Protein AF-A0A0L6X1M3-F1 (afdb_monomer_lite)

pLDDT: mean 75.82, std 17.22, range [30.22, 93.69]

Foldseek 3Di:
DVVVVVQLQHAWPDKDKDWDADPVRDTDMDIDTHHDPVSDQDDDVSVPVNDDDDQDDCVVCVPSNVVVVVVVVCPVVVVVVVVVVDDD

Sequence (88 aa):
MKEIKEGLFGSCVAYVHTIEFQKRGLPHMHILIFFHCLHRIKDAPDMDSIVSAQIPDPVAQPQLYQVLALFESWIQLLIFVIRLLLPT

Secondary structure (DSSP, 8-state):
-HHHHTTTTS-EEEEEEEEEE-TTS-EEEEEEEEE-GGG---SHHHHHHH----PPPTTT-HHHHHHHHTTTTTHHHHHHHHHHHS--

Radius of gyration: 15.65 Å; chains: 1; bounding box: 34×29×39 Å

Structure (mmCIF, N/CA/C/O backbone):
data_AF-A0A0L6X1M3-F1
#
_entry.id   AF-A0A0L6X1M3-F1
#
loop_
_atom_site.group_PDB
_atom_site.id
_atom_site.type_symbol
_atom_site.label_atom_id
_atom_site.label_alt_id
_atom_site.label_comp_id
_atom_site.label_asym_id
_atom_site.label_entity_id
_atom_site.label_seq_id
_atom_site.pdbx_PDB_ins_code
_atom_site.Cartn_x
_atom_site.Cartn_y
_atom_site.Cartn_z
_atom_site.occupancy
_atom_site.B_iso_or_equiv
_atom_site.auth_seq_id
_atom_site.auth_comp_id
_atom_site.auth_asym_id
_atom_site.auth_atom_id
_atom_site.pdbx_PDB_model_num
ATOM 1 N N . MET A 1 1 ? -10.496 1.628 -6.311 1.00 77.25 1 MET A N 1
ATOM 2 C CA . MET A 1 1 ? -10.510 1.166 -7.727 1.00 77.25 1 MET A CA 1
ATOM 3 C C . MET A 1 1 ? -10.645 2.292 -8.747 1.00 77.25 1 MET A C 1
ATOM 5 O O . MET A 1 1 ? -9.969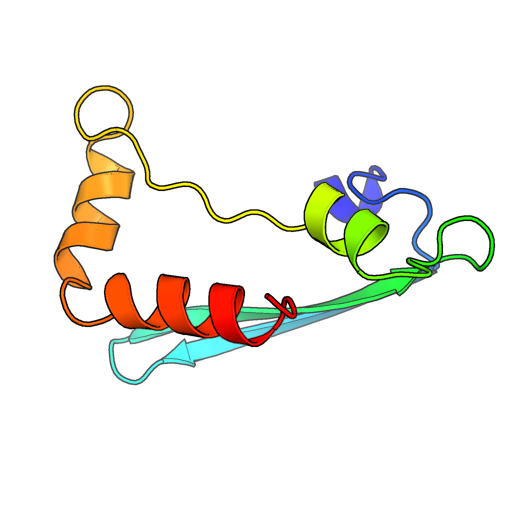 2.218 -9.762 1.00 77.25 1 MET A O 1
ATOM 9 N N . LYS A 1 2 ? -11.490 3.313 -8.520 1.00 85.44 2 LYS A N 1
ATOM 10 C CA . LYS A 1 2 ? -11.625 4.467 -9.430 1.00 85.44 2 LYS A CA 1
ATOM 11 C 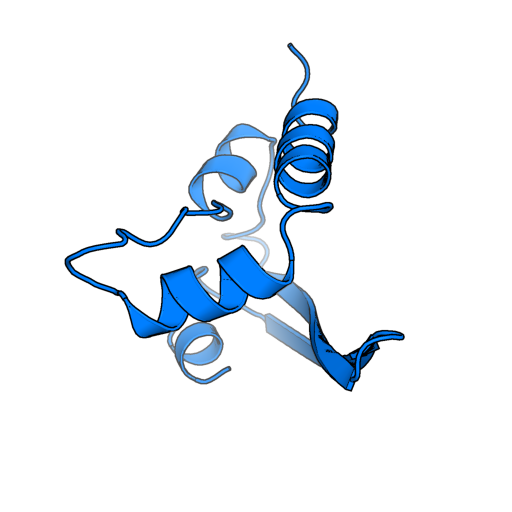C . LYS A 1 2 ? -10.285 5.178 -9.678 1.00 85.44 2 LYS A C 1
ATOM 13 O O . LYS A 1 2 ? -9.872 5.287 -10.819 1.00 85.44 2 LYS A O 1
ATOM 18 N N . GLU A 1 3 ? -9.564 5.509 -8.615 1.00 85.75 3 GLU A N 1
ATOM 19 C CA . GLU A 1 3 ? -8.262 6.193 -8.688 1.00 85.75 3 GLU A CA 1
ATOM 20 C C . GLU A 1 3 ? -7.193 5.385 -9.444 1.00 85.75 3 GLU A C 1
ATOM 22 O O . GLU A 1 3 ? -6.411 5.936 -10.210 1.00 85.75 3 GLU A O 1
ATOM 27 N N . ILE A 1 4 ? -7.205 4.051 -9.310 1.00 84.19 4 ILE A N 1
ATOM 28 C CA . ILE A 1 4 ? -6.316 3.163 -10.078 1.00 84.19 4 ILE A CA 1
ATOM 29 C C . ILE A 1 4 ? -6.604 3.293 -11.581 1.00 84.19 4 ILE A C 1
ATOM 31 O O . ILE A 1 4 ? -5.673 3.364 -12.378 1.00 84.19 4 ILE A O 1
ATOM 35 N N . LYS A 1 5 ? -7.884 3.370 -11.977 1.00 82.56 5 LYS A N 1
ATOM 36 C CA . LYS A 1 5 ? -8.270 3.611 -13.379 1.00 82.56 5 LYS A CA 1
ATOM 37 C C . LYS A 1 5 ? -7.888 5.008 -13.861 1.00 82.56 5 LYS A C 1
ATOM 39 O O . LYS A 1 5 ? -7.591 5.173 -15.037 1.00 82.56 5 LYS A O 1
ATOM 44 N N . GLU A 1 6 ? -7.918 5.991 -12.970 1.00 87.19 6 GLU A N 1
ATOM 45 C CA . GLU A 1 6 ? -7.536 7.378 -13.256 1.00 87.19 6 GLU A CA 1
ATOM 46 C C . GLU A 1 6 ? -6.012 7.575 -13.301 1.00 87.19 6 GLU A C 1
ATOM 48 O O . GLU A 1 6 ? -5.543 8.669 -13.598 1.00 87.19 6 GLU A O 1
ATOM 53 N N . GLY A 1 7 ? -5.234 6.509 -13.083 1.00 83.88 7 GLY A N 1
ATOM 54 C CA . GLY A 1 7 ? -3.788 6.522 -13.259 1.00 83.88 7 GLY A CA 1
ATOM 55 C C . GLY A 1 7 ? -3.012 6.926 -12.011 1.00 83.88 7 GLY A C 1
ATOM 56 O O . GLY A 1 7 ? -1.887 7.394 -12.151 1.00 83.88 7 GLY A O 1
ATOM 57 N N . LEU A 1 8 ? -3.560 6.707 -10.807 1.00 83.75 8 LEU A N 1
ATOM 58 C CA . LEU A 1 8 ? -2.862 6.953 -9.533 1.00 83.75 8 LEU A CA 1
ATOM 59 C C . LEU A 1 8 ? -1.448 6.346 -9.504 1.00 83.75 8 LEU A C 1
ATOM 61 O O . LEU A 1 8 ? -0.518 6.962 -8.998 1.00 83.75 8 LEU A O 1
ATOM 65 N N . PHE A 1 9 ? -1.292 5.154 -10.082 1.00 80.19 9 PHE A N 1
ATOM 66 C CA . PHE A 1 9 ? -0.017 4.438 -10.171 1.00 80.19 9 PHE A CA 1
ATOM 67 C C . PHE A 1 9 ? 0.614 4.495 -11.578 1.00 80.19 9 PHE A C 1
ATOM 69 O O . PHE A 1 9 ? 1.506 3.717 -11.900 1.00 80.19 9 PHE A O 1
ATOM 76 N N . GLY A 1 10 ? 0.131 5.377 -12.457 1.00 84.75 10 GLY A N 1
ATOM 77 C CA . GLY A 1 10 ? 0.491 5.403 -13.875 1.00 84.75 10 GLY A CA 1
ATOM 78 C C . GLY A 1 10 ? -0.338 4.441 -14.737 1.00 84.75 10 GLY A C 1
ATOM 79 O O . GLY A 1 10 ? -1.409 3.972 -14.344 1.00 84.75 10 GLY A O 1
ATOM 80 N N . SER A 1 11 ? 0.132 4.170 -15.963 1.00 86.81 11 SER A N 1
ATOM 81 C CA . SER A 1 11 ? -0.628 3.353 -16.924 1.00 86.81 11 SER A CA 1
ATOM 82 C C . SER A 1 11 ? -0.677 1.882 -16.500 1.00 86.81 11 SER A C 1
ATOM 84 O O . SER A 1 11 ? 0.338 1.178 -16.510 1.00 86.81 11 SER A O 1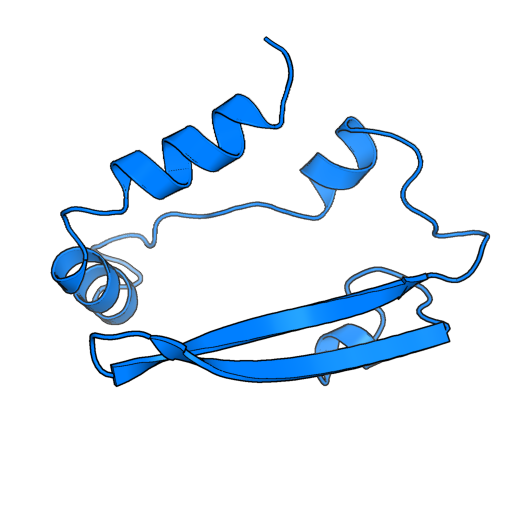
ATOM 86 N N . CYS A 1 12 ? -1.882 1.420 -16.171 1.00 87.25 12 CYS A N 1
ATOM 87 C CA . CYS A 1 12 ? -2.183 0.042 -15.803 1.00 87.25 12 CYS A CA 1
ATOM 88 C C . CYS A 1 12 ? -2.908 -0.669 -16.955 1.00 87.25 12 CYS A C 1
ATOM 90 O O . CYS A 1 12 ? -3.838 -0.121 -17.544 1.00 87.25 12 CYS A O 1
ATOM 92 N N . VAL A 1 13 ? -2.504 -1.902 -17.257 1.00 89.56 13 VAL A N 1
ATOM 93 C CA . VAL A 1 13 ? -3.125 -2.766 -18.276 1.00 89.56 13 VAL A CA 1
ATOM 94 C C . VAL A 1 13 ? -4.331 -3.502 -17.696 1.00 89.56 13 VAL A C 1
ATOM 96 O O . VAL A 1 13 ? -5.353 -3.652 -18.359 1.00 89.56 13 VAL A O 1
ATOM 99 N N . ALA A 1 14 ? -4.219 -3.960 -16.449 1.00 89.94 14 ALA A N 1
ATOM 100 C CA . ALA A 1 14 ? -5.274 -4.680 -15.748 1.00 89.94 14 ALA A CA 1
ATOM 101 C C . ALA A 1 14 ? -5.084 -4.582 -14.230 1.00 89.94 14 ALA A C 1
ATOM 103 O O . ALA A 1 14 ? -4.014 -4.219 -13.742 1.00 89.94 14 ALA A O 1
ATOM 104 N N . TYR A 1 15 ? -6.114 -4.950 -13.476 1.00 90.06 15 TYR A N 1
ATOM 105 C CA . TYR A 1 15 ? -6.018 -5.173 -12.038 1.00 90.06 15 TYR A CA 1
ATOM 106 C C . TYR A 1 15 ? -7.034 -6.236 -11.609 1.00 90.06 15 TYR A C 1
ATOM 108 O O . TYR A 1 15 ? -8.083 -6.402 -12.235 1.00 90.06 15 TYR A O 1
ATOM 116 N N . VAL A 1 16 ? -6.749 -6.924 -10.512 1.00 91.31 16 VAL A N 1
ATOM 117 C CA . VAL A 1 16 ? -7.660 -7.861 -9.844 1.00 91.31 16 VAL A CA 1
ATOM 118 C C . VAL A 1 16 ? -7.660 -7.516 -8.363 1.00 91.31 16 VAL A C 1
ATOM 120 O O . VAL A 1 16 ? -6.623 -7.151 -7.819 1.00 91.31 16 VAL A O 1
ATOM 123 N N . HIS A 1 17 ? -8.815 -7.588 -7.708 1.00 91.56 17 HIS A N 1
ATOM 124 C CA . HIS A 1 17 ? -8.889 -7.391 -6.265 1.00 91.56 17 HIS A CA 1
ATOM 125 C C . HIS A 1 17 ? -9.871 -8.367 -5.634 1.00 91.56 17 HIS A C 1
ATOM 127 O O . HIS A 1 17 ? -10.860 -8.754 -6.260 1.00 91.56 17 HIS A O 1
ATOM 133 N N . THR A 1 18 ? -9.592 -8.739 -4.395 1.00 91.31 18 THR A N 1
ATOM 134 C CA . THR A 1 18 ? -10.449 -9.573 -3.556 1.00 91.31 18 THR A CA 1
ATOM 135 C C . THR A 1 18 ? -10.533 -8.949 -2.171 1.00 91.31 18 THR A C 1
ATOM 137 O O . THR A 1 18 ? -9.577 -8.338 -1.690 1.00 91.31 18 THR A O 1
ATOM 140 N N . ILE A 1 19 ? -11.704 -9.057 -1.546 1.00 89.31 19 ILE A N 1
ATOM 141 C CA . ILE A 1 19 ? -11.929 -8.631 -0.164 1.00 89.31 19 ILE A CA 1
ATOM 142 C C . ILE A 1 19 ? -12.197 -9.892 0.645 1.00 89.31 19 ILE A C 1
ATOM 144 O O . ILE A 1 19 ? -13.145 -10.624 0.368 1.00 89.31 19 ILE A O 1
ATOM 148 N N . GLU A 1 20 ? -11.361 -10.131 1.642 1.00 89.38 20 GLU A N 1
ATOM 149 C CA . GLU A 1 20 ? -11.450 -11.257 2.562 1.00 89.38 20 GLU A CA 1
ATOM 150 C C . GLU A 1 20 ? -11.633 -10.738 3.983 1.00 89.38 20 GLU A C 1
ATOM 152 O O . GLU A 1 20 ? -11.088 -9.704 4.351 1.00 89.38 20 GLU A O 1
ATOM 157 N N . PHE A 1 21 ? -12.394 -11.445 4.811 1.00 82.00 21 PHE A N 1
ATOM 158 C CA . PHE A 1 21 ? -12.580 -11.044 6.201 1.00 82.00 21 PHE A CA 1
ATOM 159 C C . PHE A 1 21 ? -11.534 -11.722 7.085 1.00 82.00 21 PHE A C 1
ATOM 161 O O . PHE A 1 21 ? -11.465 -12.949 7.156 1.00 82.00 21 PHE A O 1
ATOM 168 N N . GLN A 1 22 ? -10.722 -10.929 7.786 1.00 78.75 22 GLN A N 1
ATOM 169 C CA . GLN A 1 22 ? -9.783 -11.468 8.772 1.00 78.75 22 GLN A CA 1
ATOM 170 C C . GLN A 1 22 ? -10.537 -12.046 9.978 1.00 78.75 22 GLN A C 1
ATOM 172 O O . GLN A 1 22 ? -11.702 -11.732 10.209 1.00 78.75 22 GLN A O 1
ATOM 177 N N . LYS A 1 23 ? -9.855 -12.844 10.817 1.00 74.75 23 LYS A N 1
ATOM 178 C CA . LYS A 1 23 ? -10.433 -13.511 12.009 1.00 74.75 23 LYS A CA 1
ATOM 179 C C . LYS A 1 23 ? -11.192 -12.583 12.978 1.00 74.75 23 LYS A C 1
ATOM 181 O O . LYS A 1 23 ? -11.943 -13.072 13.811 1.00 74.75 23 LYS A O 1
ATOM 186 N N . ARG A 1 24 ? -10.988 -11.263 12.892 1.00 76.75 24 ARG A N 1
ATOM 187 C CA . ARG A 1 24 ? -11.669 -10.232 13.696 1.00 76.75 24 ARG A CA 1
ATOM 188 C C . ARG A 1 24 ? -12.777 -9.484 12.935 1.00 76.75 24 ARG A C 1
ATOM 190 O O . ARG A 1 24 ? -13.200 -8.424 13.374 1.00 76.75 24 ARG A O 1
ATOM 197 N N . GLY A 1 25 ? -13.229 -10.011 11.797 1.00 78.06 25 GLY A N 1
ATOM 198 C CA . GLY A 1 25 ? -14.351 -9.469 11.027 1.00 78.06 25 GLY A CA 1
ATOM 199 C C . GLY A 1 25 ? -14.041 -8.196 10.239 1.00 78.06 25 GLY A C 1
ATOM 200 O O . GLY A 1 25 ? -14.963 -7.587 9.705 1.00 78.06 25 GLY A O 1
ATOM 201 N N . LEU A 1 26 ? -12.771 -7.792 10.139 1.00 77.19 26 LEU A N 1
ATOM 202 C CA . LEU A 1 26 ? -12.393 -6.671 9.287 1.00 77.19 26 LEU A CA 1
ATOM 203 C C . LEU A 1 26 ? -12.189 -7.102 7.833 1.00 77.19 26 LEU A C 1
ATOM 205 O O . LEU A 1 26 ? -11.558 -8.139 7.601 1.00 77.19 26 LEU A O 1
ATOM 209 N N . PRO A 1 27 ? -12.636 -6.281 6.866 1.00 82.12 27 PRO A N 1
ATOM 210 C CA . PRO A 1 27 ? -12.297 -6.479 5.471 1.00 82.12 27 PRO A CA 1
ATOM 211 C C . PRO A 1 27 ? -10.798 -6.222 5.260 1.00 82.12 27 PRO A C 1
ATOM 213 O O . PRO A 1 27 ? -10.265 -5.174 5.617 1.00 82.12 27 PRO A O 1
ATOM 216 N N . HIS A 1 28 ? -10.126 -7.188 4.654 1.00 82.81 28 HIS A N 1
ATOM 217 C CA . HIS A 1 28 ? -8.753 -7.131 4.187 1.00 82.81 28 HIS A CA 1
ATOM 218 C C . HIS A 1 28 ? -8.758 -7.289 2.675 1.00 82.81 28 HIS A C 1
ATOM 220 O O . HIS A 1 28 ? -9.368 -8.207 2.132 1.00 82.81 28 HIS A O 1
ATOM 226 N N . MET A 1 29 ? -8.114 -6.356 1.988 1.00 86.06 29 MET A N 1
ATOM 227 C CA . MET A 1 29 ? -8.171 -6.277 0.539 1.00 86.06 29 MET A CA 1
ATOM 228 C C . MET A 1 29 ? -6.832 -6.699 -0.053 1.00 86.06 29 MET A C 1
ATOM 230 O O . MET A 1 29 ? -5.806 -6.085 0.231 1.00 86.06 29 MET A O 1
ATOM 234 N N . HIS A 1 30 ? -6.856 -7.706 -0.919 1.00 85.25 30 HIS A N 1
ATOM 235 C CA . HIS A 1 30 ? -5.732 -8.043 -1.782 1.00 85.25 30 HIS A CA 1
ATOM 236 C C . HIS A 1 30 ? -5.955 -7.369 -3.136 1.00 85.25 30 HIS A C 1
ATOM 238 O O . HIS A 1 30 ? -7.011 -7.543 -3.742 1.00 85.25 30 HIS A O 1
ATOM 244 N N . ILE A 1 31 ? -4.983 -6.592 -3.616 1.00 87.50 31 ILE A N 1
ATOM 245 C CA . ILE A 1 31 ? -5.018 -5.975 -4.949 1.00 87.50 31 ILE A CA 1
ATOM 246 C C . ILE A 1 31 ? -3.774 -6.414 -5.715 1.00 87.50 31 ILE A C 1
ATOM 248 O O . ILE A 1 31 ? -2.657 -6.267 -5.228 1.00 87.50 31 ILE A O 1
ATOM 252 N N . LEU A 1 32 ? -3.977 -6.901 -6.935 1.00 89.06 32 LEU A N 1
ATOM 253 C CA . LEU A 1 32 ? -2.933 -7.138 -7.920 1.00 89.06 32 LEU A CA 1
ATOM 254 C C . LEU A 1 32 ? -3.095 -6.144 -9.072 1.00 89.06 32 LEU A C 1
ATOM 256 O O . LEU A 1 32 ? -4.180 -6.035 -9.644 1.00 89.06 32 LEU A O 1
ATOM 260 N N . ILE A 1 33 ? -2.027 -5.428 -9.420 1.00 87.50 33 ILE A N 1
ATOM 261 C CA . ILE A 1 33 ? -2.012 -4.420 -10.489 1.00 87.50 33 ILE A CA 1
ATOM 262 C C . ILE A 1 33 ? -0.996 -4.842 -11.551 1.00 87.50 33 ILE A C 1
ATOM 264 O O . ILE A 1 33 ? 0.149 -5.160 -11.236 1.00 87.50 33 ILE A O 1
ATOM 268 N N . PHE A 1 34 ? -1.412 -4.834 -12.816 1.00 88.00 34 PHE A N 1
ATOM 269 C CA . PHE A 1 34 ? -0.566 -5.132 -13.967 1.00 88.00 34 PHE A CA 1
ATOM 270 C C . PHE A 1 34 ? -0.201 -3.827 -14.676 1.00 88.00 34 PHE A C 1
ATOM 272 O O . PHE A 1 34 ? -1.053 -3.199 -15.304 1.00 88.00 34 PHE A O 1
ATOM 279 N N . PHE A 1 35 ? 1.063 -3.418 -14.583 1.00 87.06 35 PHE A N 1
ATOM 280 C CA . PHE A 1 35 ? 1.562 -2.183 -15.189 1.00 87.06 35 PHE A CA 1
ATOM 281 C C . PHE A 1 35 ? 1.868 -2.335 -16.679 1.00 87.06 35 PHE A C 1
ATOM 283 O O . PHE A 1 35 ? 2.322 -3.387 -17.136 1.00 87.06 35 PHE A O 1
ATOM 290 N N . HIS A 1 36 ? 1.683 -1.253 -17.439 1.00 87.06 36 HIS A N 1
ATOM 291 C CA . HIS A 1 36 ? 2.242 -1.154 -18.784 1.00 87.06 36 HIS A CA 1
ATOM 292 C C . HIS A 1 36 ? 3.776 -1.162 -18.704 1.00 87.06 36 HIS A C 1
ATOM 294 O O . HIS A 1 36 ? 4.351 -0.611 -17.767 1.00 87.06 36 HIS A O 1
ATOM 300 N N . CYS A 1 37 ? 4.462 -1.745 -19.693 1.00 81.94 37 CYS A N 1
ATOM 301 C CA . CYS A 1 37 ? 5.917 -1.961 -19.659 1.00 81.94 37 CYS A CA 1
ATOM 302 C C . CYS A 1 37 ? 6.746 -0.688 -19.396 1.00 81.94 37 CYS A C 1
ATOM 304 O O . CYS A 1 37 ? 7.806 -0.766 -18.779 1.00 81.94 37 CYS A O 1
ATOM 306 N N . LEU A 1 38 ? 6.239 0.474 -19.818 1.00 81.69 38 LEU A N 1
ATOM 307 C CA . LEU A 1 38 ? 6.866 1.784 -19.610 1.00 81.69 38 LEU A CA 1
ATOM 308 C C . LEU A 1 38 ? 6.763 2.308 -18.166 1.00 81.69 38 LEU A C 1
ATOM 310 O O . LEU A 1 38 ? 7.618 3.082 -17.755 1.00 81.69 38 LEU A O 1
ATOM 314 N N . HIS A 1 39 ? 5.758 1.870 -17.402 1.00 77.94 39 HIS A N 1
ATOM 315 C CA . HIS A 1 39 ? 5.509 2.276 -16.010 1.00 77.94 39 HIS A CA 1
ATOM 316 C C . HIS A 1 39 ? 5.709 1.118 -15.027 1.00 77.94 39 HIS A C 1
ATOM 318 O O . HIS A 1 39 ? 5.176 1.121 -13.921 1.00 77.94 39 HIS A O 1
ATOM 324 N N . ARG A 1 40 ? 6.434 0.077 -15.446 1.00 80.56 40 ARG A N 1
ATOM 325 C CA . ARG A 1 40 ? 6.743 -1.050 -14.573 1.00 80.56 40 ARG A CA 1
ATOM 326 C C . ARG A 1 40 ? 7.717 -0.591 -13.490 1.00 80.56 40 ARG A C 1
ATOM 328 O O . ARG A 1 40 ? 8.750 -0.025 -13.829 1.00 80.56 40 ARG A O 1
ATOM 335 N N . ILE A 1 41 ? 7.404 -0.917 -12.239 1.00 81.81 41 ILE A N 1
ATOM 336 C CA . ILE A 1 41 ? 8.293 -0.781 -11.077 1.00 81.81 41 ILE A CA 1
ATOM 337 C C . ILE A 1 41 ? 9.550 -1.625 -11.329 1.00 81.81 41 ILE A C 1
ATOM 339 O O . ILE A 1 41 ? 9.427 -2.816 -11.642 1.00 81.81 41 ILE A O 1
ATOM 343 N N . LYS A 1 42 ? 10.741 -1.020 -11.285 1.00 83.75 42 LYS A N 1
ATOM 344 C CA . LYS A 1 42 ? 11.990 -1.698 -11.682 1.00 83.75 42 LYS A CA 1
ATOM 345 C C . LYS A 1 42 ? 12.839 -2.115 -10.494 1.00 83.75 42 LYS A C 1
ATOM 347 O O . LYS A 1 42 ? 13.510 -3.142 -10.581 1.00 83.75 42 LYS A O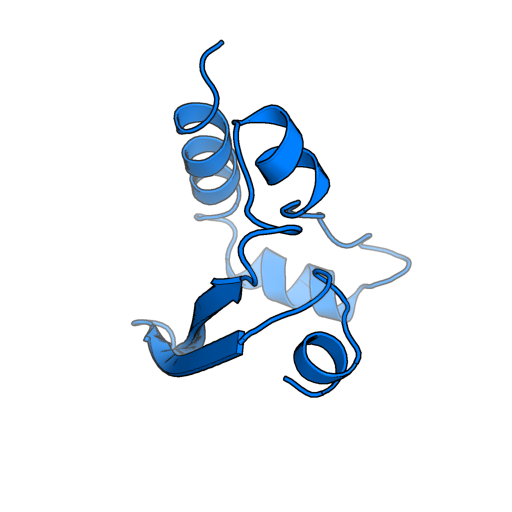 1
ATOM 352 N N . ASP A 1 43 ? 12.806 -1.340 -9.420 1.00 84.81 43 ASP A N 1
ATOM 353 C CA . ASP A 1 43 ? 13.655 -1.517 -8.252 1.00 84.81 43 ASP A CA 1
ATOM 354 C C . ASP A 1 43 ? 12.925 -1.167 -6.941 1.00 84.81 43 ASP A C 1
ATOM 356 O O . ASP A 1 43 ? 11.743 -0.815 -6.925 1.00 84.81 43 ASP A O 1
ATOM 360 N N . ALA A 1 44 ? 13.618 -1.364 -5.817 1.00 82.50 44 ALA A N 1
ATOM 361 C CA . ALA A 1 44 ? 13.071 -1.090 -4.491 1.00 82.50 44 ALA A CA 1
ATOM 362 C C . ALA A 1 44 ? 12.754 0.407 -4.263 1.00 82.50 44 ALA A C 1
ATOM 364 O O . ALA A 1 44 ? 11.666 0.686 -3.765 1.00 82.50 44 ALA A O 1
ATOM 365 N N . PRO A 1 45 ? 13.600 1.372 -4.681 1.00 86.00 45 PRO A N 1
ATOM 366 C CA . PRO A 1 45 ? 13.269 2.795 -4.570 1.00 86.00 45 PRO A CA 1
ATOM 367 C C . PRO A 1 45 ? 11.997 3.203 -5.324 1.00 86.00 45 PRO A C 1
ATOM 369 O O . PRO A 1 45 ? 11.187 3.961 -4.785 1.00 86.00 45 PRO A O 1
ATOM 372 N N . ASP A 1 46 ? 11.785 2.684 -6.541 1.00 83.00 46 ASP A N 1
ATOM 373 C CA . ASP A 1 46 ? 10.539 2.904 -7.283 1.00 83.00 46 ASP A CA 1
ATOM 374 C C . ASP A 1 46 ? 9.333 2.416 -6.462 1.00 83.00 46 ASP A C 1
ATOM 376 O O . ASP A 1 46 ? 8.319 3.109 -6.363 1.00 83.00 46 ASP A O 1
ATOM 380 N N . MET A 1 47 ? 9.448 1.241 -5.836 1.00 82.62 47 MET A N 1
ATOM 381 C CA . MET A 1 47 ? 8.393 0.668 -4.998 1.00 82.62 47 MET A CA 1
ATOM 382 C C . MET A 1 47 ? 8.118 1.505 -3.741 1.00 82.62 47 MET A C 1
ATOM 384 O O . MET A 1 47 ? 6.957 1.784 -3.436 1.00 82.62 47 MET A O 1
ATOM 388 N N . ASP A 1 48 ? 9.162 1.953 -3.048 1.00 83.88 48 ASP A N 1
ATOM 389 C CA . ASP A 1 48 ? 9.041 2.777 -1.837 1.00 83.88 48 ASP A CA 1
ATOM 390 C C . ASP A 1 48 ? 8.379 4.128 -2.108 1.00 83.88 48 ASP A C 1
ATOM 392 O O . ASP A 1 48 ? 7.675 4.670 -1.256 1.00 83.88 48 ASP A O 1
ATOM 396 N N . SER A 1 49 ? 8.559 4.669 -3.316 1.00 82.81 49 SER A N 1
ATOM 397 C CA . SER A 1 49 ? 7.883 5.901 -3.731 1.00 82.81 49 SER A CA 1
ATOM 398 C C . SER A 1 49 ? 6.371 5.726 -3.928 1.00 82.81 49 SER A C 1
ATOM 400 O O . SER A 1 49 ? 5.613 6.691 -3.828 1.00 82.81 49 SER A O 1
ATOM 402 N N . ILE A 1 50 ? 5.926 4.495 -4.199 1.00 79.56 50 ILE A N 1
ATOM 403 C CA . ILE A 1 50 ? 4.539 4.163 -4.538 1.00 79.56 50 ILE A CA 1
ATOM 404 C C . ILE A 1 50 ? 3.771 3.670 -3.312 1.00 79.56 50 ILE A C 1
ATOM 406 O O . ILE A 1 50 ? 2.587 3.980 -3.153 1.00 79.56 50 ILE A O 1
ATOM 410 N N . VAL A 1 51 ? 4.420 2.887 -2.450 1.00 82.44 51 VAL A N 1
ATOM 411 C CA . VAL A 1 51 ? 3.782 2.269 -1.289 1.00 82.44 51 VAL A CA 1
ATOM 412 C C . VAL A 1 51 ? 4.342 2.856 -0.009 1.00 82.44 51 VAL A C 1
ATOM 414 O O . VAL A 1 51 ? 5.499 2.672 0.341 1.00 82.44 51 VAL A O 1
ATOM 417 N N . SER A 1 52 ? 3.463 3.507 0.743 1.00 80.88 52 SER A N 1
ATOM 418 C CA . SER A 1 52 ? 3.752 3.974 2.091 1.00 80.88 52 SER A CA 1
ATOM 419 C C . SER A 1 52 ? 2.600 3.622 3.026 1.00 80.88 52 SER A C 1
ATOM 421 O O . SER A 1 52 ? 1.449 3.486 2.607 1.00 80.88 52 SER A O 1
ATOM 423 N N . ALA A 1 53 ? 2.916 3.464 4.308 1.00 79.94 53 ALA A N 1
ATOM 424 C CA . ALA A 1 53 ? 1.928 3.351 5.370 1.00 79.94 53 ALA A CA 1
ATOM 425 C C . ALA A 1 53 ? 2.038 4.593 6.257 1.00 79.94 53 ALA A C 1
ATOM 427 O O . ALA A 1 53 ? 3.119 4.906 6.754 1.00 79.94 53 ALA A O 1
ATOM 428 N N . GLN A 1 54 ? 0.928 5.302 6.452 1.00 79.56 54 GLN A N 1
ATOM 429 C CA . GLN A 1 54 ? 0.870 6.464 7.336 1.00 79.56 54 GLN A CA 1
ATOM 430 C C . GLN A 1 54 ? 0.063 6.125 8.583 1.00 79.56 54 GLN A C 1
ATOM 432 O O . GLN A 1 54 ? -0.985 5.481 8.503 1.00 79.56 54 GLN A O 1
ATOM 437 N N . ILE A 1 55 ? 0.561 6.574 9.734 1.00 83.00 55 ILE A N 1
ATOM 438 C CA . ILE A 1 55 ? -0.196 6.536 10.980 1.00 83.00 55 ILE A CA 1
ATOM 439 C C . ILE A 1 55 ? -1.081 7.801 11.001 1.00 83.00 55 ILE A C 1
ATOM 441 O O . ILE A 1 55 ? -0.543 8.903 10.897 1.00 83.00 55 ILE A O 1
ATOM 445 N N . PRO A 1 56 ? -2.413 7.665 11.101 1.00 85.06 56 PRO A N 1
ATOM 446 C CA . PRO A 1 56 ? -3.366 8.758 11.246 1.00 85.06 56 PRO A CA 1
ATOM 447 C C . PRO A 1 56 ? -3.023 9.644 12.435 1.00 85.06 56 PRO A C 1
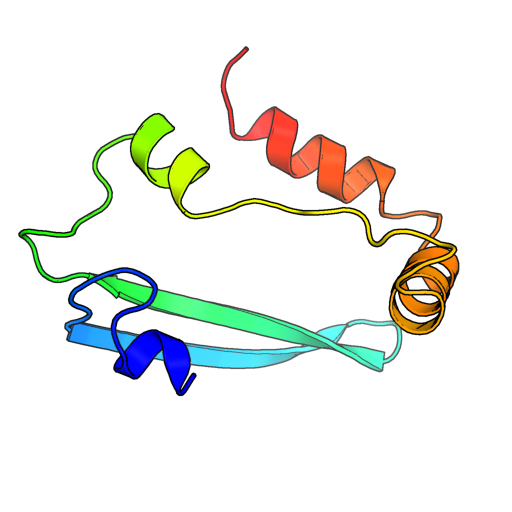ATOM 449 O O . PRO A 1 56 ? -2.621 9.154 13.490 1.00 85.06 56 PRO A O 1
ATOM 452 N N . ASP A 1 57 ? -3.259 10.942 12.289 1.00 87.56 57 ASP A N 1
ATOM 453 C CA . ASP A 1 57 ? -3.116 11.876 13.397 1.00 87.56 57 ASP A CA 1
ATOM 454 C C . ASP A 1 57 ? -4.310 11.745 14.369 1.00 87.56 57 ASP A C 1
ATOM 456 O O . ASP A 1 57 ? -5.464 11.796 13.928 1.00 87.56 57 ASP A O 1
ATOM 460 N N . PRO A 1 58 ? -4.078 11.592 15.684 1.00 87.81 58 PRO A N 1
ATOM 461 C CA . PRO A 1 58 ? -5.149 11.387 16.659 1.00 87.81 58 PRO A CA 1
ATOM 462 C C . PRO A 1 58 ? -6.079 12.597 16.827 1.00 87.81 58 PRO A C 1
ATOM 464 O O . PRO A 1 58 ? -7.207 12.428 17.288 1.00 87.81 58 PRO A O 1
ATOM 467 N N . VAL A 1 59 ? -5.632 13.804 16.468 1.00 93.38 59 VAL A N 1
ATOM 468 C CA . VAL A 1 59 ? -6.394 15.054 16.613 1.00 93.38 59 VAL A CA 1
ATOM 469 C C . VAL A 1 59 ? -7.120 15.401 15.314 1.00 93.38 59 VAL A C 1
ATOM 471 O O . VAL A 1 59 ? -8.310 15.708 15.339 1.00 93.38 59 VAL A O 1
ATOM 474 N N . ALA A 1 60 ? -6.435 15.330 14.173 1.00 93.69 60 ALA A N 1
ATOM 475 C CA . ALA A 1 60 ? -6.996 15.659 12.864 1.00 93.69 60 ALA A CA 1
ATOM 476 C C . ALA A 1 60 ? -7.835 14.515 12.270 1.00 93.69 60 ALA A C 1
ATOM 478 O O . ALA A 1 60 ? -8.758 14.771 11.498 1.00 93.69 60 ALA A O 1
ATOM 479 N N . GLN A 1 61 ? -7.538 13.257 12.618 1.00 90.19 61 GLN A N 1
ATOM 480 C CA . GLN A 1 61 ? -8.207 12.059 12.093 1.00 90.19 61 GLN A CA 1
ATOM 481 C C . GLN A 1 61 ? -8.609 11.077 13.215 1.00 90.19 61 GLN A C 1
ATOM 483 O O . GLN A 1 61 ? -8.257 9.891 13.172 1.00 90.19 61 GLN A O 1
ATOM 488 N N . PRO A 1 62 ? -9.403 11.518 14.211 1.00 89.69 62 PRO A N 1
ATOM 489 C CA . PRO A 1 62 ? -9.680 10.739 15.419 1.00 89.69 62 PRO A CA 1
ATOM 490 C C . PRO A 1 62 ? -10.383 9.405 15.137 1.00 89.69 62 PRO A C 1
ATOM 492 O O . PRO A 1 62 ? -10.120 8.416 15.813 1.00 89.69 62 PRO A O 1
ATOM 495 N N . GLN A 1 63 ? -11.244 9.340 14.115 1.00 86.62 63 GLN A N 1
ATOM 496 C CA . GLN A 1 63 ? -11.944 8.104 13.746 1.00 86.62 63 GLN A CA 1
ATOM 497 C C . GLN A 1 63 ? -10.988 7.043 13.188 1.00 86.62 63 GLN A C 1
ATOM 499 O O . GLN A 1 63 ? -11.069 5.876 13.564 1.00 86.62 63 GLN A O 1
ATOM 504 N N . LEU A 1 64 ? -10.055 7.442 12.317 1.00 82.12 64 LEU A N 1
ATOM 505 C CA . LEU A 1 64 ? -9.089 6.516 11.724 1.00 82.12 64 LEU A CA 1
ATOM 506 C C . LEU A 1 64 ? -8.061 6.058 12.768 1.00 82.12 64 LEU A C 1
ATOM 508 O O . LEU A 1 64 ? -7.695 4.883 12.808 1.00 82.12 64 LEU A O 1
ATOM 512 N N . TYR A 1 65 ? -7.674 6.960 13.673 1.00 84.62 65 TYR A N 1
ATOM 513 C CA . TYR A 1 65 ? -6.842 6.628 14.825 1.00 84.62 65 TYR A CA 1
ATOM 514 C C . TYR A 1 65 ? -7.533 5.643 15.782 1.00 84.62 65 TYR A C 1
ATOM 516 O O . TYR A 1 65 ? -6.911 4.680 16.222 1.00 84.62 65 TYR A O 1
ATOM 524 N N . GLN A 1 66 ? -8.832 5.816 16.061 1.00 83.06 66 GLN A N 1
ATOM 525 C CA . GLN A 1 66 ? -9.606 4.870 16.877 1.00 83.06 66 GLN A CA 1
ATOM 526 C C . GLN A 1 66 ? -9.659 3.476 16.259 1.00 83.06 66 GLN A C 1
ATOM 528 O O . GLN A 1 66 ? -9.508 2.493 16.980 1.00 83.06 66 GLN A O 1
ATOM 533 N N . VAL A 1 67 ? -9.834 3.377 14.936 1.00 79.12 67 VAL A N 1
ATOM 534 C CA . VAL A 1 67 ? -9.774 2.082 14.249 1.00 79.12 67 VAL A CA 1
ATOM 535 C C . VAL A 1 67 ? -8.428 1.423 14.520 1.00 79.12 67 VAL A C 1
ATOM 537 O O . VAL A 1 67 ? -8.424 0.278 14.945 1.00 79.12 67 VAL A O 1
ATOM 540 N N . LEU A 1 68 ? -7.306 2.135 14.381 1.00 75.06 68 LEU A N 1
ATOM 541 C CA . LEU A 1 68 ? -5.979 1.581 14.684 1.00 75.06 68 LEU A CA 1
ATOM 542 C C . LEU A 1 68 ? -5.773 1.204 16.151 1.00 75.06 68 LEU A C 1
ATOM 544 O O . LEU A 1 68 ? -5.160 0.171 16.419 1.00 75.06 68 LEU A O 1
ATOM 548 N N . ALA A 1 69 ? -6.299 1.990 17.089 1.00 72.38 69 ALA A N 1
ATOM 549 C CA . ALA A 1 69 ? -6.235 1.687 18.518 1.00 72.38 69 ALA A CA 1
ATOM 550 C C . ALA A 1 69 ? -6.979 0.382 18.871 1.00 72.38 69 ALA A 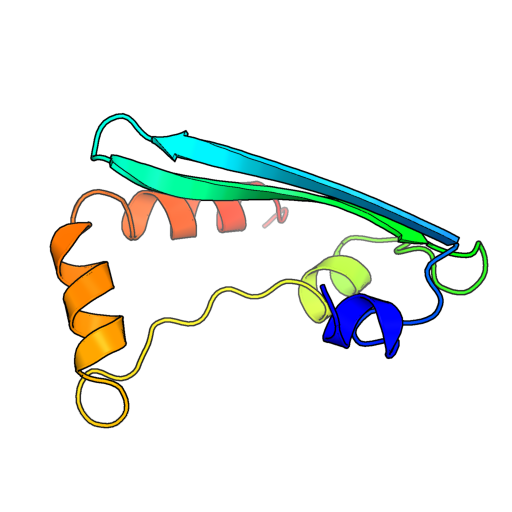C 1
ATOM 552 O O . ALA A 1 69 ? -6.650 -0.287 19.842 1.00 72.38 69 ALA A O 1
ATOM 553 N N . LEU A 1 70 ? -7.931 -0.074 18.052 1.00 70.25 70 LEU A N 1
ATOM 554 C CA . LEU A 1 70 ? -8.541 -1.403 18.214 1.00 70.25 70 LEU A CA 1
ATOM 555 C C . LEU A 1 70 ? -7.598 -2.557 17.791 1.00 70.25 70 LEU A C 1
ATOM 557 O O . LEU A 1 70 ? -7.882 -3.726 18.069 1.00 70.25 70 LEU A O 1
ATOM 561 N N . PHE A 1 71 ? -6.463 -2.252 17.149 1.00 65.19 71 PHE A N 1
ATOM 562 C CA . PHE A 1 71 ? -5.465 -3.205 16.640 1.00 65.19 71 PHE A CA 1
ATOM 563 C C . PHE A 1 71 ? -4.099 -3.102 17.334 1.00 65.19 71 PHE A C 1
ATOM 565 O O . PHE A 1 71 ? -3.125 -3.594 16.762 1.00 65.19 71 PHE A O 1
ATOM 572 N N . GLU A 1 72 ? -4.005 -2.539 18.551 1.00 55.81 72 GLU A N 1
ATOM 573 C CA . GLU A 1 72 ? -2.740 -2.210 19.257 1.00 55.81 72 GLU A CA 1
ATOM 574 C C . GLU A 1 72 ? -1.651 -3.307 19.245 1.00 55.81 72 GLU A C 1
ATOM 576 O O . GLU A 1 72 ? -0.467 -2.994 19.330 1.00 55.81 72 GLU A O 1
ATOM 581 N N . SER A 1 73 ? -1.993 -4.590 19.060 1.00 50.88 73 SER A N 1
ATOM 582 C CA . SER A 1 73 ? -1.008 -5.681 18.962 1.00 50.88 73 SER A CA 1
ATOM 583 C C . SER A 1 73 ? -0.356 -5.882 17.580 1.00 50.88 73 SER A C 1
ATOM 585 O O . SER A 1 73 ? 0.486 -6.767 17.454 1.00 50.88 73 SER A O 1
ATOM 587 N N . TRP A 1 74 ? -0.742 -5.142 16.533 1.00 52.06 74 TRP A N 1
ATOM 588 C CA . TRP A 1 74 ? -0.279 -5.377 15.149 1.00 52.06 74 TRP A CA 1
ATOM 589 C C . TRP A 1 74 ? 0.451 -4.199 14.507 1.00 52.06 74 TRP A C 1
ATOM 591 O O . TRP A 1 74 ? 1.139 -4.406 13.511 1.00 52.06 74 TRP A O 1
ATOM 601 N N . ILE A 1 75 ? 0.373 -2.990 15.072 1.00 51.75 75 ILE A N 1
ATOM 602 C CA . ILE A 1 75 ? 1.064 -1.811 14.515 1.00 51.75 75 ILE A CA 1
ATOM 603 C C . ILE A 1 75 ? 2.583 -2.033 14.517 1.00 51.75 75 ILE A C 1
ATOM 605 O O . ILE A 1 75 ? 3.250 -1.759 13.522 1.00 51.75 75 ILE A O 1
ATOM 609 N N . GLN A 1 76 ? 3.124 -2.645 15.577 1.00 48.22 76 GLN A N 1
ATOM 610 C CA . GLN A 1 76 ? 4.533 -3.042 15.603 1.00 48.22 76 GLN A CA 1
ATOM 611 C C . GLN A 1 76 ? 4.860 -4.122 14.563 1.00 48.22 76 GLN A C 1
ATOM 613 O O . GLN A 1 76 ? 5.939 -4.084 13.982 1.00 48.22 76 GLN A O 1
ATOM 618 N N . LEU A 1 77 ? 3.934 -5.044 14.275 1.00 44.84 77 LEU A N 1
ATOM 619 C CA . LEU A 1 77 ? 4.150 -6.115 13.301 1.00 44.84 77 LEU A CA 1
ATOM 620 C C . LEU A 1 77 ? 4.100 -5.600 11.853 1.00 44.84 77 LEU A C 1
ATOM 622 O O . LEU A 1 77 ? 4.909 -6.020 11.035 1.00 44.84 77 LEU A O 1
ATOM 626 N N . LEU A 1 78 ? 3.204 -4.658 11.540 1.00 47.41 78 LEU A N 1
ATOM 627 C CA . LEU A 1 78 ? 3.116 -4.023 10.219 1.00 47.41 78 LEU A CA 1
ATOM 628 C C . LEU A 1 78 ? 4.363 -3.174 9.923 1.00 47.41 78 LEU A C 1
ATOM 630 O O . LEU A 1 78 ? 4.933 -3.277 8.839 1.00 47.41 78 LEU A O 1
ATOM 634 N N . ILE A 1 79 ? 4.837 -2.408 10.913 1.00 46.62 79 ILE A N 1
ATOM 635 C CA . ILE A 1 79 ? 6.111 -1.674 10.829 1.00 46.62 79 ILE A CA 1
ATOM 636 C C . ILE A 1 79 ? 7.288 -2.649 10.642 1.00 46.62 79 ILE A C 1
ATOM 638 O O . ILE A 1 79 ? 8.196 -2.377 9.858 1.00 46.62 79 ILE A O 1
ATOM 642 N N . PHE A 1 80 ? 7.269 -3.804 11.315 1.00 30.22 80 PHE A N 1
ATOM 643 C CA . PHE A 1 80 ? 8.328 -4.813 11.211 1.00 30.22 80 PHE A CA 1
ATOM 644 C C . PHE A 1 80 ? 8.348 -5.527 9.848 1.00 30.22 80 PHE A C 1
ATOM 646 O O . PHE A 1 80 ? 9.422 -5.758 9.300 1.00 30.22 80 PHE A O 1
ATOM 653 N N . VAL A 1 81 ? 7.180 -5.822 9.265 1.00 35.97 81 VAL A N 1
ATOM 654 C CA . VAL A 1 81 ? 7.063 -6.455 7.938 1.00 35.97 81 VAL A CA 1
ATOM 655 C C . VAL A 1 81 ? 7.558 -5.527 6.826 1.00 35.97 81 VAL A C 1
ATOM 657 O O . VAL A 1 81 ? 8.263 -5.989 5.934 1.00 35.97 81 VAL A O 1
ATOM 660 N N . ILE A 1 82 ? 7.273 -4.222 6.899 1.00 39.56 82 ILE A N 1
ATOM 661 C CA . ILE A 1 82 ? 7.789 -3.246 5.921 1.00 39.56 82 ILE A CA 1
ATOM 662 C C . ILE A 1 82 ? 9.315 -3.105 6.051 1.00 39.56 82 ILE A C 1
ATOM 664 O O . ILE A 1 82 ? 10.025 -3.123 5.049 1.00 39.56 82 ILE A O 1
ATOM 668 N N . ARG A 1 83 ? 9.846 -3.058 7.280 1.00 33.03 83 ARG A N 1
ATOM 669 C CA . ARG A 1 83 ? 11.292 -2.922 7.535 1.00 33.03 83 ARG A CA 1
ATOM 670 C C . ARG A 1 83 ? 12.117 -4.170 7.185 1.00 33.03 83 ARG A C 1
ATOM 672 O O . ARG A 1 83 ? 13.320 -4.051 7.011 1.00 33.03 83 ARG A O 1
ATOM 679 N N . LEU A 1 84 ? 11.495 -5.346 7.083 1.00 37.16 84 LEU A N 1
ATOM 680 C CA . LEU A 1 84 ? 12.134 -6.592 6.628 1.00 37.16 84 LEU A CA 1
ATOM 681 C C . LEU A 1 84 ? 12.197 -6.730 5.098 1.00 37.16 84 LEU A C 1
ATOM 683 O O . LEU A 1 84 ? 12.986 -7.530 4.600 1.00 37.16 84 LEU A O 1
ATOM 687 N N . LEU A 1 85 ? 11.364 -5.992 4.358 1.00 40.16 85 LEU A N 1
ATOM 688 C CA . LEU A 1 85 ? 11.314 -6.035 2.890 1.00 40.16 85 LEU A CA 1
ATOM 689 C C . LEU A 1 85 ? 12.234 -5.010 2.219 1.00 40.16 85 LEU A C 1
ATOM 691 O O . LEU A 1 85 ? 12.473 -5.109 1.017 1.00 40.16 85 LEU A O 1
ATOM 695 N N . LEU A 1 86 ? 12.789 -4.079 2.993 1.00 30.58 86 LEU A N 1
ATOM 696 C CA . LEU A 1 86 ? 13.853 -3.189 2.552 1.00 30.58 86 LEU A CA 1
ATOM 697 C C . LEU A 1 86 ? 15.161 -3.626 3.209 1.00 30.58 86 LEU A C 1
ATOM 699 O O . LEU A 1 86 ? 15.213 -3.707 4.438 1.00 30.58 86 LEU A O 1
ATOM 703 N N . PRO A 1 87 ? 16.207 -3.963 2.430 1.00 36.38 87 PRO A N 1
ATOM 704 C CA . PRO A 1 87 ? 17.495 -4.280 3.014 1.00 36.38 87 PRO A CA 1
ATOM 705 C C . PRO A 1 87 ? 18.021 -3.026 3.718 1.00 36.38 87 PRO A C 1
ATOM 707 O O . PRO A 1 87 ? 17.921 -1.919 3.191 1.00 36.38 87 PRO A O 1
ATOM 710 N N . THR A 1 88 ? 18.524 -3.230 4.933 1.00 45.31 88 THR A N 1
ATOM 711 C CA . THR A 1 88 ? 19.213 -2.216 5.742 1.00 45.31 88 THR A CA 1
ATOM 712 C C . THR A 1 88 ? 20.364 -1.562 5.002 1.00 45.31 88 THR A C 1
ATOM 714 O O . THR A 1 88 ? 21.102 -2.321 4.330 1.00 45.31 88 THR A O 1
#